Protein AF-A0A258B3H1-F1 (afdb_monomer_lite)

Sequence (136 aa):
DTVCLLLRRRCLDLLGMARREGEIISGFEKVMAGIRSGKVAWLIEATDSADDGRSKILALARAVGAAQPVSPKLCGVFSNEDLSLALGLENAVHLALVNGKRIRRWNHEVTRLSGFVPLVPPGWNYTEGAQATAPD

Secondary structure (DSSP, 8-state):
-HHHHHHHHHHHHHHHHHHHTT-EEESHHHHHHHHHTT-EEEEEE-TT--HHHHHHHHHHHHHHHHHSS-PPEEE--S-HHHHHHHHT-S--SEEEEESSTTHHHHHHHHHHHHTTS-SS-TT-----S-------

Radius of gyration: 13.99 Å; chains: 1; bounding box: 30×40×41 Å

Foldseek 3Di:
DVVLVVLLVVLLLLLQVLLVVVQKDADQVRLLVCLVVVFFQAKEAALPADPVSLVVSLVSLVVSVVVDVHGHYYAHPHHQVSNCVSNVHPGGGIMTGGPDPSVVVSVVSVVVSCVVDPRDDPPRPHDDPDPPDDDD

pLDDT: mean 86.69, std 15.15, range [27.61, 96.88]

Structure (mmCIF, N/CA/C/O backbone):
data_AF-A0A258B3H1-F1
#
_entry.id   AF-A0A258B3H1-F1
#
loop_
_atom_site.group_PDB
_atom_site.id
_atom_site.type_symbol
_atom_site.label_atom_id
_atom_site.label_alt_id
_atom_site.label_comp_id
_atom_site.label_asym_id
_atom_site.label_entity_id
_atom_site.label_seq_id
_atom_site.pdbx_PDB_ins_code
_atom_site.Cartn_x
_atom_site.Cartn_y
_atom_site.Cartn_z
_atom_site.occupancy
_atom_site.B_iso_or_equiv
_atom_site.auth_seq_id
_atom_site.auth_comp_id
_atom_site.auth_asym_id
_atom_site.auth_atom_id
_atom_site.pdbx_PDB_model_num
ATOM 1 N N . ASP A 1 1 ? -0.739 -13.226 -20.409 1.00 67.19 1 ASP A N 1
ATOM 2 C CA . ASP A 1 1 ? -1.618 -13.259 -19.227 1.00 67.19 1 ASP A CA 1
ATOM 3 C C . ASP A 1 1 ? -2.221 -11.872 -18.957 1.00 67.19 1 ASP A C 1
ATOM 5 O O . ASP A 1 1 ? -1.769 -11.115 -18.105 1.00 67.19 1 ASP A O 1
ATOM 9 N N . THR A 1 2 ? -3.191 -11.469 -19.783 1.00 90.56 2 THR A N 1
ATOM 10 C CA . THR A 1 2 ? -3.701 -10.082 -19.852 1.00 90.56 2 THR A CA 1
ATOM 11 C C . THR A 1 2 ? -4.539 -9.694 -18.632 1.00 90.56 2 THR A C 1
ATOM 13 O O . THR A 1 2 ? -4.568 -8.530 -18.237 1.00 90.56 2 THR A O 1
ATOM 16 N N . VAL A 1 3 ? -5.208 -10.664 -18.004 1.00 93.06 3 VAL A N 1
ATOM 17 C CA . VAL A 1 3 ? -6.092 -1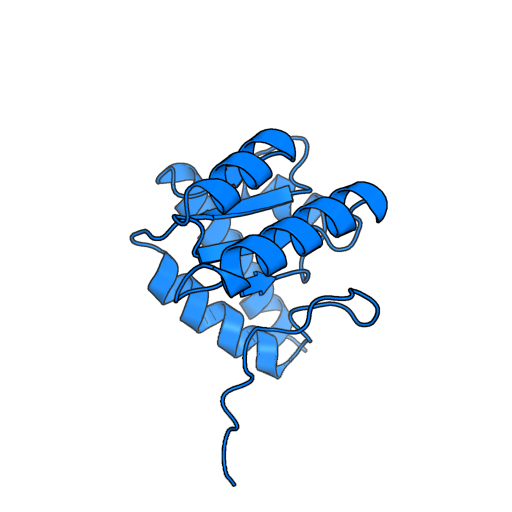0.421 -16.854 1.00 93.06 3 VAL A CA 1
ATOM 18 C C . VAL A 1 3 ? -5.294 -9.976 -15.630 1.00 93.06 3 VAL A C 1
ATOM 20 O O . VAL A 1 3 ? -5.667 -8.987 -14.998 1.00 93.06 3 VAL A O 1
ATOM 23 N N . CYS A 1 4 ? -4.174 -10.643 -15.333 1.00 92.62 4 CYS A N 1
ATOM 24 C CA . CYS A 1 4 ? -3.297 -10.280 -14.219 1.00 92.62 4 CYS A CA 1
ATOM 25 C C . CYS A 1 4 ? -2.787 -8.832 -14.352 1.00 92.62 4 CYS A C 1
ATOM 27 O O . CYS A 1 4 ? -2.906 -8.040 -13.416 1.00 92.62 4 CYS A O 1
ATOM 29 N N . LEU A 1 5 ? -2.329 -8.436 -15.547 1.00 94.12 5 LEU A N 1
ATOM 30 C CA . LEU A 1 5 ? -1.874 -7.066 -15.820 1.00 94.12 5 LEU A CA 1
ATOM 31 C C . LEU A 1 5 ? -2.982 -6.022 -15.602 1.00 94.12 5 LEU A C 1
ATOM 33 O O . LEU A 1 5 ? -2.748 -4.984 -14.979 1.00 94.12 5 LEU A O 1
ATOM 37 N N . LEU A 1 6 ? -4.206 -6.306 -16.057 1.00 95.69 6 LEU A N 1
ATOM 38 C CA . LEU A 1 6 ? -5.351 -5.413 -15.852 1.00 95.69 6 LEU A CA 1
ATOM 39 C C . LEU A 1 6 ? -5.740 -5.294 -14.370 1.00 95.69 6 LEU A C 1
ATOM 41 O O . LEU A 1 6 ? -6.101 -4.205 -13.922 1.00 95.69 6 LEU A O 1
ATOM 45 N N . LEU A 1 7 ? -5.656 -6.381 -13.597 1.00 95.69 7 LEU A N 1
ATOM 46 C CA . LEU A 1 7 ? -5.911 -6.361 -12.152 1.00 95.69 7 LEU A CA 1
ATOM 47 C C . LEU A 1 7 ? -4.857 -5.544 -11.401 1.00 95.69 7 LEU A C 1
ATOM 49 O O . LEU A 1 7 ? -5.221 -4.719 -10.561 1.00 95.69 7 LEU A O 1
ATOM 53 N N . ARG A 1 8 ? -3.572 -5.709 -11.743 1.00 96.00 8 ARG A N 1
ATOM 54 C CA . ARG A 1 8 ? -2.483 -4.889 -11.191 1.00 96.00 8 ARG A CA 1
ATOM 55 C C . ARG A 1 8 ? -2.741 -3.407 -11.435 1.00 96.00 8 ARG A C 1
ATOM 57 O O . ARG A 1 8 ? -2.710 -2.620 -10.490 1.00 96.00 8 ARG A O 1
ATOM 64 N N . ARG A 1 9 ? -3.084 -3.033 -12.674 1.00 96.00 9 ARG A N 1
ATOM 65 C CA . ARG A 1 9 ? -3.376 -1.637 -13.015 1.00 96.00 9 ARG A CA 1
ATOM 66 C C . ARG A 1 9 ? -4.557 -1.078 -12.221 1.00 96.00 9 ARG A C 1
ATOM 68 O O . ARG A 1 9 ? -4.447 0.009 -11.666 1.00 96.00 9 ARG A O 1
ATOM 75 N N . ARG A 1 10 ? -5.651 -1.837 -12.095 1.00 96.06 10 ARG A N 1
ATOM 76 C CA . ARG A 1 10 ? -6.818 -1.427 -11.291 1.00 96.06 10 ARG A CA 1
ATOM 77 C C . ARG A 1 10 ? -6.470 -1.206 -9.824 1.00 96.06 10 ARG A C 1
ATOM 79 O O . ARG A 1 10 ? -6.975 -0.261 -9.225 1.00 96.06 10 ARG A O 1
ATOM 86 N N . CYS A 1 11 ? -5.627 -2.059 -9.245 1.00 96.75 11 CYS A N 1
ATOM 87 C CA . CYS A 1 11 ? -5.155 -1.880 -7.875 1.00 96.75 11 CYS A CA 1
ATOM 88 C C . CYS A 1 11 ? -4.379 -0.562 -7.736 1.00 96.75 11 CYS A C 1
ATOM 90 O O . CYS A 1 11 ? -4.689 0.228 -6.849 1.00 96.75 11 CYS A O 1
ATOM 92 N N . LEU A 1 12 ? -3.448 -0.277 -8.650 1.00 96.75 12 LEU A N 1
ATOM 93 C CA . LEU A 1 12 ? -2.698 0.983 -8.667 1.00 96.75 12 LEU A CA 1
ATOM 94 C C . LEU A 1 12 ? -3.613 2.209 -8.828 1.00 96.75 12 LEU A C 1
ATOM 96 O O . LEU A 1 12 ? -3.503 3.162 -8.057 1.00 96.75 12 LEU A O 1
ATOM 100 N N . ASP A 1 13 ? -4.577 2.167 -9.751 1.00 96.62 13 ASP A N 1
ATOM 101 C CA . ASP A 1 13 ? -5.539 3.261 -9.942 1.00 96.62 13 ASP A CA 1
ATOM 102 C C . ASP A 1 13 ? -6.373 3.513 -8.664 1.00 96.62 13 ASP A C 1
ATOM 104 O O . ASP A 1 13 ? -6.663 4.662 -8.312 1.00 96.62 13 ASP A O 1
ATOM 108 N N . LEU A 1 14 ? -6.740 2.451 -7.931 1.00 96.38 14 LEU A N 1
ATOM 109 C CA . LEU A 1 14 ? -7.435 2.554 -6.642 1.00 96.38 14 LEU A CA 1
ATOM 110 C C . LEU A 1 14 ? -6.565 3.188 -5.557 1.00 96.38 14 LEU A C 1
ATOM 112 O O . LEU A 1 14 ? -7.085 3.990 -4.782 1.00 96.38 14 LEU A O 1
ATOM 116 N N . LEU A 1 15 ? -5.268 2.880 -5.513 1.00 96.25 15 LEU A N 1
ATOM 117 C CA . LEU A 1 15 ? -4.335 3.530 -4.589 1.00 96.25 15 LEU A CA 1
ATOM 118 C C . LEU A 1 15 ? -4.188 5.020 -4.898 1.00 96.25 15 LEU A C 1
ATOM 120 O O . LEU A 1 15 ? -4.249 5.842 -3.983 1.00 96.25 15 LEU A O 1
ATOM 124 N N . GLY A 1 16 ? -4.097 5.384 -6.179 1.00 95.81 16 GLY A N 1
ATOM 125 C CA . GLY A 1 16 ? -4.102 6.783 -6.611 1.00 95.81 16 GLY A CA 1
ATOM 126 C C . GLY A 1 16 ? -5.379 7.526 -6.199 1.00 95.81 16 GLY A C 1
ATOM 127 O O . GLY A 1 16 ? -5.328 8.677 -5.762 1.00 95.81 16 GLY A O 1
ATOM 128 N N . MET A 1 17 ? -6.542 6.868 -6.263 1.00 95.19 17 MET A N 1
ATOM 129 C CA . MET A 1 17 ? -7.797 7.425 -5.740 1.00 95.19 17 MET A CA 1
ATOM 130 C C . MET A 1 17 ? -7.782 7.566 -4.213 1.00 95.19 17 MET A C 1
ATOM 132 O O . MET A 1 17 ? -8.112 8.636 -3.705 1.00 95.19 17 MET A O 1
ATOM 136 N N . ALA A 1 18 ? -7.362 6.527 -3.489 1.00 95.19 18 ALA A N 1
ATOM 137 C CA . ALA A 1 18 ? -7.273 6.532 -2.029 1.00 95.19 18 ALA A CA 1
ATOM 138 C C . ALA A 1 18 ? -6.330 7.637 -1.515 1.00 95.19 18 ALA A C 1
ATOM 140 O O . ALA A 1 18 ? -6.630 8.306 -0.528 1.00 95.19 18 ALA A O 1
ATOM 141 N N . ARG A 1 19 ? -5.227 7.903 -2.227 1.00 94.25 19 ARG A N 1
ATOM 142 C CA . ARG A 1 19 ? -4.311 9.023 -1.958 1.00 94.25 19 ARG A CA 1
ATOM 143 C C . ARG A 1 19 ? -5.029 10.367 -1.993 1.00 94.25 19 ARG A C 1
ATOM 145 O O . ARG A 1 19 ? -4.891 11.145 -1.053 1.00 94.25 19 ARG A O 1
ATOM 152 N N . ARG A 1 20 ? -5.801 10.633 -3.054 1.00 92.69 20 ARG A N 1
ATOM 153 C CA . ARG A 1 20 ? -6.570 11.882 -3.203 1.00 92.69 20 ARG A CA 1
ATO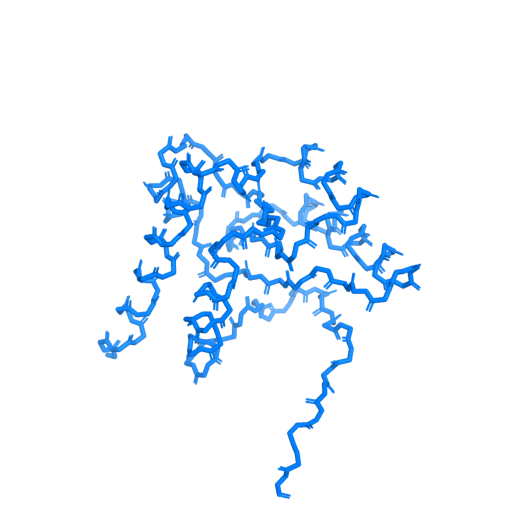M 154 C C . ARG A 1 20 ? -7.638 12.049 -2.124 1.00 92.69 20 ARG A C 1
ATOM 156 O O . ARG A 1 20 ? -7.976 13.171 -1.776 1.00 92.69 20 ARG A O 1
ATOM 163 N N . GLU A 1 21 ? -8.144 10.942 -1.592 1.00 93.06 21 GLU A N 1
ATOM 164 C CA . GLU A 1 21 ? -9.129 10.919 -0.507 1.00 93.06 21 GLU A CA 1
ATOM 165 C C . GLU A 1 21 ? -8.488 11.010 0.894 1.00 93.06 21 GLU A C 1
ATOM 167 O O . GLU A 1 21 ? -9.203 11.053 1.891 1.00 93.06 21 GLU A O 1
ATOM 172 N N . GLY A 1 22 ? -7.153 11.083 0.987 1.00 92.81 22 GLY A N 1
ATOM 173 C CA . GLY A 1 22 ? -6.427 11.162 2.259 1.00 92.81 22 GLY A CA 1
ATOM 174 C C . GLY A 1 22 ? -6.315 9.823 2.996 1.00 92.81 22 GLY A C 1
ATOM 175 O O . GLY A 1 22 ? -5.972 9.798 4.175 1.00 92.81 22 GLY A O 1
ATOM 176 N N . GLU A 1 23 ? -6.584 8.708 2.314 1.00 95.25 23 GLU A N 1
ATOM 177 C CA . GLU A 1 23 ? -6.612 7.359 2.896 1.00 95.25 23 GLU A CA 1
ATOM 178 C C . GLU A 1 23 ? -5.249 6.642 2.813 1.00 95.25 23 GLU A C 1
ATOM 180 O O . GLU A 1 23 ? -5.095 5.536 3.328 1.00 95.25 23 GLU A O 1
ATOM 185 N N . ILE A 1 24 ? -4.246 7.268 2.185 1.00 96.12 24 ILE A N 1
ATOM 186 C CA . ILE A 1 24 ? -2.883 6.734 2.062 1.00 96.12 24 ILE A CA 1
ATOM 187 C C . ILE A 1 24 ? -1.913 7.523 2.936 1.00 96.12 24 ILE A C 1
ATOM 189 O O . ILE A 1 24 ? -1.675 8.716 2.726 1.00 96.12 24 ILE A O 1
ATOM 193 N N . ILE A 1 25 ? -1.272 6.805 3.850 1.00 95.31 25 ILE A N 1
ATOM 194 C CA . ILE A 1 25 ? -0.095 7.241 4.593 1.00 95.31 25 ILE A CA 1
ATOM 195 C C . ILE A 1 25 ? 1.144 6.753 3.836 1.00 95.31 25 ILE A C 1
ATOM 197 O O . ILE A 1 25 ? 1.203 5.592 3.442 1.00 95.31 25 ILE A O 1
ATOM 201 N N . SER A 1 26 ? 2.136 7.622 3.639 1.00 94.56 26 SER A N 1
ATOM 202 C CA . SER A 1 26 ? 3.363 7.298 2.904 1.00 94.56 26 SER A CA 1
ATOM 203 C C . SER A 1 26 ? 4.621 7.673 3.684 1.00 94.56 26 SER A C 1
ATOM 205 O O . SER A 1 26 ? 4.687 8.746 4.292 1.00 94.56 26 SER A O 1
ATOM 207 N N . GLY A 1 27 ? 5.636 6.814 3.609 1.00 92.12 27 GLY A N 1
ATOM 208 C CA . GLY A 1 27 ? 6.936 6.988 4.252 1.00 92.12 27 GLY A CA 1
ATOM 209 C C . GLY A 1 27 ? 7.065 6.215 5.565 1.00 92.12 27 GLY A C 1
ATOM 210 O O . GLY A 1 27 ? 6.103 6.082 6.320 1.00 92.12 27 GLY A O 1
ATOM 211 N N . PHE A 1 28 ? 8.282 5.743 5.839 1.00 92.31 28 PHE A N 1
ATOM 212 C CA . PHE A 1 28 ? 8.604 4.815 6.928 1.00 92.31 28 PHE A CA 1
ATOM 213 C C . PHE A 1 28 ? 8.045 5.248 8.297 1.00 92.31 28 PHE A C 1
ATOM 215 O O . PHE A 1 28 ? 7.195 4.567 8.866 1.00 92.31 28 PHE A O 1
ATOM 222 N N . GLU A 1 29 ? 8.440 6.424 8.793 1.00 93.69 29 GLU A N 1
ATOM 223 C CA . GLU A 1 29 ? 8.020 6.925 10.113 1.00 93.69 29 GLU A CA 1
ATOM 224 C C . GLU A 1 29 ? 6.499 7.099 10.232 1.00 93.69 29 GLU A C 1
ATOM 226 O O . GLU A 1 29 ? 5.885 6.734 11.238 1.00 93.69 29 GLU A O 1
ATOM 231 N N . LYS A 1 30 ? 5.861 7.623 9.178 1.00 94.12 30 LYS A N 1
ATOM 232 C CA . LYS A 1 30 ? 4.413 7.864 9.172 1.00 94.12 30 LYS A CA 1
ATOM 233 C C . LYS A 1 30 ? 3.636 6.551 9.151 1.00 94.12 30 LYS A C 1
ATOM 235 O O . LYS A 1 30 ? 2.641 6.429 9.862 1.00 94.12 30 LYS A O 1
ATOM 240 N N . VAL A 1 31 ? 4.099 5.569 8.378 1.00 94.75 31 VAL A N 1
ATOM 241 C CA . VAL A 1 31 ? 3.517 4.221 8.337 1.00 94.75 31 VAL A CA 1
ATOM 242 C C . VAL A 1 31 ? 3.643 3.544 9.699 1.00 94.75 31 VAL A C 1
ATOM 244 O O . VAL A 1 31 ? 2.642 3.060 10.223 1.00 94.75 31 VAL A O 1
ATOM 247 N N . MET A 1 32 ? 4.820 3.598 10.330 1.00 93.00 32 MET A N 1
ATOM 248 C CA . MET A 1 32 ? 5.034 3.063 11.680 1.00 93.00 32 MET A CA 1
ATOM 249 C C . MET A 1 32 ? 4.077 3.697 12.703 1.00 93.00 32 MET A C 1
ATOM 251 O O . MET A 1 32 ? 3.449 2.992 13.495 1.00 93.00 32 MET A O 1
ATOM 255 N N . ALA A 1 33 ? 3.901 5.021 12.667 1.00 93.25 33 ALA A N 1
ATOM 256 C CA . ALA A 1 33 ? 2.928 5.713 13.515 1.00 93.25 33 ALA A CA 1
ATOM 257 C C . ALA A 1 33 ? 1.476 5.292 13.211 1.00 93.25 33 ALA A C 1
ATOM 259 O O . ALA A 1 33 ? 0.689 5.063 14.132 1.00 93.25 33 ALA A O 1
ATOM 260 N N . GLY A 1 34 ? 1.131 5.129 11.931 1.00 92.31 34 GLY A N 1
ATOM 261 C CA . GLY A 1 34 ? -0.171 4.636 11.488 1.00 92.31 34 GLY A CA 1
ATOM 262 C C . GLY A 1 34 ? -0.484 3.248 12.043 1.00 92.31 34 GLY A C 1
ATOM 263 O O . GLY A 1 34 ? -1.565 3.048 12.597 1.00 92.31 34 GLY A O 1
ATOM 264 N N . ILE A 1 35 ? 0.471 2.317 11.974 1.00 91.31 35 ILE A N 1
ATOM 265 C CA . ILE A 1 35 ? 0.319 0.959 12.514 1.00 91.31 35 ILE A CA 1
ATOM 266 C C . ILE A 1 35 ? 0.042 1.011 14.018 1.00 91.31 35 ILE A C 1
ATOM 268 O O . ILE A 1 35 ? -0.927 0.414 14.477 1.00 91.31 35 ILE A O 1
ATOM 272 N N . ARG A 1 36 ? 0.823 1.790 14.783 1.00 90.12 36 ARG A N 1
ATOM 273 C CA . ARG A 1 36 ? 0.614 1.958 16.237 1.00 90.12 36 ARG A CA 1
ATOM 274 C C . ARG A 1 36 ? -0.773 2.503 16.577 1.00 90.12 36 ARG A C 1
ATOM 276 O O . ARG A 1 36 ? -1.315 2.167 17.622 1.00 90.12 36 ARG A O 1
ATOM 283 N N . SER A 1 37 ? -1.352 3.323 15.699 1.00 87.94 37 SER A N 1
ATOM 284 C CA . SER A 1 37 ? -2.693 3.879 15.901 1.00 87.94 37 SER A CA 1
ATOM 285 C C . SER A 1 37 ? -3.833 2.868 15.711 1.00 87.94 37 SER A C 1
ATOM 287 O O . SER A 1 37 ? -4.971 3.195 16.034 1.00 87.94 37 SER A O 1
ATOM 289 N N . GLY A 1 38 ? -3.564 1.677 15.153 1.00 85.75 38 GLY A N 1
ATOM 290 C CA . GLY A 1 38 ? -4.580 0.647 14.886 1.00 85.75 38 GLY A CA 1
ATOM 291 C C . GLY A 1 38 ? -5.553 0.976 13.744 1.00 85.75 38 GLY A C 1
ATOM 292 O O . GLY A 1 38 ? -6.525 0.261 13.526 1.00 85.75 38 GLY A O 1
ATOM 293 N N . LYS A 1 39 ? -5.329 2.068 12.999 1.00 85.69 39 LYS A N 1
ATOM 294 C CA . LYS A 1 39 ? -6.230 2.525 11.917 1.00 85.69 39 LYS A CA 1
ATOM 295 C C . LYS A 1 39 ? -5.870 1.979 10.534 1.00 85.69 39 LYS A C 1
ATOM 297 O O . LYS A 1 39 ? -6.613 2.195 9.573 1.00 85.69 39 LYS A O 1
ATOM 302 N N . VAL A 1 40 ? -4.719 1.322 10.422 1.00 92.06 40 VAL A N 1
ATOM 303 C CA . VAL A 1 40 ? -4.206 0.778 9.162 1.00 92.06 40 VAL A CA 1
ATOM 304 C C . VAL A 1 40 ? -4.909 -0.534 8.855 1.00 92.06 40 VAL A C 1
ATOM 306 O O . VAL A 1 40 ? -4.941 -1.436 9.683 1.00 92.06 40 VAL A O 1
ATOM 309 N N . ALA A 1 41 ? -5.455 -0.632 7.648 1.00 92.06 41 ALA A N 1
ATOM 310 C CA . ALA A 1 41 ? -6.118 -1.831 7.159 1.00 92.06 41 ALA A CA 1
ATOM 311 C C . ALA A 1 41 ? -5.192 -2.661 6.263 1.00 92.06 41 ALA A C 1
ATOM 313 O O . ALA A 1 41 ? -5.204 -3.888 6.336 1.00 92.06 41 ALA A O 1
ATOM 314 N N . TRP A 1 42 ? -4.374 -1.990 5.445 1.00 94.62 42 TRP A N 1
ATOM 315 C CA . TRP A 1 42 ? -3.360 -2.626 4.608 1.00 94.62 42 TRP A CA 1
ATOM 316 C C . TRP A 1 42 ? -2.027 -1.901 4.690 1.00 94.62 42 TRP A C 1
ATOM 318 O O . TRP A 1 42 ? -1.968 -0.675 4.625 1.00 94.62 42 TRP A O 1
ATOM 328 N N . LEU A 1 43 ? -0.962 -2.684 4.751 1.00 94.69 43 LEU A N 1
ATOM 329 C CA . LEU A 1 43 ? 0.403 -2.284 4.469 1.00 94.69 43 LEU A CA 1
ATOM 330 C C . LEU A 1 43 ? 0.709 -2.621 3.020 1.00 94.69 43 LEU A C 1
ATOM 332 O O . LEU A 1 43 ? 0.426 -3.726 2.557 1.00 94.69 43 LEU A O 1
ATOM 336 N N . ILE A 1 44 ? 1.253 -1.649 2.304 1.00 95.56 44 ILE A N 1
ATOM 337 C CA . ILE A 1 44 ? 1.654 -1.799 0.915 1.00 95.56 44 ILE A CA 1
ATOM 338 C C . ILE A 1 44 ? 3.132 -1.450 0.851 1.00 95.56 44 ILE A C 1
ATOM 340 O O . ILE A 1 44 ? 3.532 -0.321 1.123 1.00 95.56 44 ILE A O 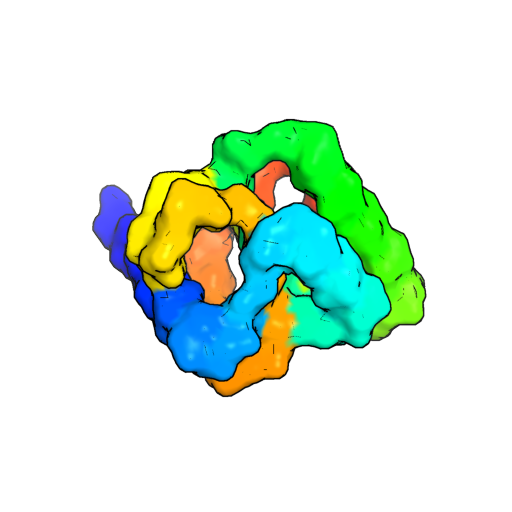1
ATOM 344 N N . GLU A 1 45 ? 3.931 -2.451 0.527 1.00 95.19 45 GLU A N 1
ATOM 345 C CA . GLU A 1 45 ? 5.383 -2.371 0.540 1.00 95.19 45 GLU A CA 1
ATOM 346 C C . GLU A 1 45 ? 5.885 -2.606 -0.878 1.00 95.19 45 GLU A C 1
ATOM 348 O O . GLU A 1 45 ? 5.455 -3.543 -1.552 1.00 95.19 45 GLU A O 1
ATOM 353 N N . ALA A 1 46 ? 6.798 -1.765 -1.343 1.00 95.12 46 ALA A N 1
ATOM 354 C CA . ALA A 1 46 ? 7.413 -1.961 -2.642 1.00 95.12 46 ALA A CA 1
ATOM 355 C C . ALA A 1 46 ? 8.210 -3.279 -2.669 1.00 95.12 46 ALA A C 1
ATOM 357 O O . ALA A 1 46 ? 8.900 -3.616 -1.699 1.00 95.12 46 ALA A O 1
ATOM 358 N N . THR A 1 47 ? 8.156 -4.027 -3.772 1.00 93.12 47 THR A N 1
ATOM 359 C CA . THR A 1 47 ? 8.910 -5.287 -3.947 1.00 93.12 47 THR A CA 1
ATOM 360 C C . THR A 1 47 ? 10.421 -5.099 -3.801 1.00 93.12 47 THR A C 1
ATOM 362 O O . THR A 1 47 ? 11.122 -5.985 -3.324 1.00 93.12 47 THR A O 1
ATOM 365 N N . ASP A 1 48 ? 10.905 -3.926 -4.198 1.00 91.94 48 ASP A N 1
ATOM 366 C CA . ASP A 1 48 ? 12.288 -3.448 -4.185 1.00 91.94 48 ASP A CA 1
ATOM 367 C C . ASP A 1 48 ? 12.618 -2.616 -2.929 1.00 91.94 48 ASP A C 1
ATOM 369 O O . ASP A 1 48 ? 13.627 -1.915 -2.875 1.00 91.94 48 ASP A O 1
ATOM 373 N N . SER A 1 49 ? 11.783 -2.705 -1.887 1.00 88.56 49 SER A N 1
ATOM 374 C CA . SER A 1 49 ? 12.068 -2.115 -0.575 1.00 88.56 49 SER A CA 1
ATOM 375 C C . SER A 1 49 ? 13.307 -2.731 0.085 1.00 88.56 49 SER A C 1
ATOM 377 O O . SER A 1 49 ? 13.574 -3.935 -0.013 1.00 88.56 49 SER A O 1
ATOM 379 N N . ALA A 1 50 ? 14.044 -1.897 0.824 1.00 87.44 50 ALA A N 1
ATOM 380 C CA . ALA A 1 50 ? 15.173 -2.342 1.630 1.00 87.44 50 ALA A CA 1
ATOM 381 C C . ALA A 1 50 ? 14.712 -3.287 2.751 1.00 87.44 50 ALA A C 1
ATOM 383 O O . ALA A 1 50 ? 13.716 -3.031 3.434 1.00 87.44 50 ALA A O 1
ATOM 384 N N . ASP A 1 51 ? 15.474 -4.360 2.971 1.00 85.50 51 ASP A N 1
ATOM 385 C CA . ASP A 1 51 ? 15.093 -5.423 3.903 1.00 85.50 51 ASP A CA 1
ATOM 386 C C . ASP A 1 51 ? 15.007 -4.959 5.365 1.00 85.50 51 ASP A C 1
ATOM 388 O O . ASP A 1 51 ? 14.077 -5.336 6.075 1.00 85.50 51 ASP A O 1
ATOM 392 N N . ASP A 1 52 ? 15.914 -4.076 5.796 1.00 86.94 52 ASP A N 1
ATOM 393 C CA . ASP A 1 52 ? 15.921 -3.527 7.160 1.00 86.94 52 ASP A CA 1
ATOM 394 C C . ASP A 1 52 ? 14.650 -2.709 7.461 1.00 86.94 52 ASP A C 1
ATOM 396 O O . ASP A 1 52 ? 13.972 -2.931 8.468 1.00 86.94 52 ASP A O 1
ATOM 400 N N . GLY A 1 53 ? 14.275 -1.798 6.555 1.00 86.50 53 GLY A N 1
ATOM 401 C CA . GLY A 1 53 ? 13.069 -0.976 6.699 1.00 86.50 53 GLY A CA 1
ATOM 402 C C . GLY A 1 53 ? 11.800 -1.828 6.700 1.00 86.50 53 GLY A C 1
ATOM 403 O O . GLY A 1 53 ? 10.967 -1.725 7.605 1.00 86.50 53 GLY A O 1
ATOM 404 N N . ARG A 1 54 ? 11.693 -2.746 5.736 1.00 90.94 54 ARG A N 1
ATOM 405 C CA . ARG A 1 54 ? 10.570 -3.681 5.647 1.00 90.94 54 ARG A CA 1
ATOM 406 C C . ARG A 1 54 ? 10.457 -4.542 6.906 1.00 90.94 54 ARG A C 1
ATOM 408 O O . ARG A 1 54 ? 9.383 -4.628 7.497 1.00 90.94 54 ARG A O 1
ATOM 415 N N . SER A 1 55 ? 11.554 -5.137 7.372 1.00 89.56 55 SER A N 1
ATOM 416 C CA . SER A 1 55 ? 11.559 -6.000 8.560 1.00 89.56 55 SER A CA 1
ATOM 417 C C . SER A 1 55 ? 11.046 -5.281 9.809 1.00 89.56 55 SER A C 1
ATOM 419 O O . SER A 1 55 ? 10.248 -5.853 10.556 1.00 89.56 55 SER A O 1
ATOM 421 N N . LYS A 1 56 ? 11.413 -4.008 10.005 1.00 91.06 56 LYS A N 1
ATOM 422 C CA . LYS A 1 56 ? 10.921 -3.177 11.120 1.00 91.06 56 LYS A CA 1
ATOM 423 C C . LYS A 1 56 ? 9.413 -2.926 11.046 1.00 91.06 56 LYS A C 1
ATOM 425 O O . LYS A 1 56 ? 8.723 -3.084 12.056 1.00 91.06 56 LYS A O 1
ATOM 430 N N . ILE A 1 57 ? 8.892 -2.590 9.864 1.00 91.44 57 ILE A N 1
ATOM 431 C CA . ILE A 1 57 ? 7.450 -2.389 9.641 1.00 91.44 57 ILE A CA 1
ATOM 432 C C . ILE A 1 57 ? 6.676 -3.681 9.903 1.00 91.44 57 ILE A C 1
ATOM 434 O O . ILE A 1 57 ? 5.693 -3.678 10.646 1.00 91.44 57 ILE A O 1
ATOM 438 N N . LEU A 1 58 ? 7.142 -4.803 9.351 1.00 89.19 58 LEU A N 1
ATOM 439 C CA . LEU A 1 58 ? 6.479 -6.098 9.499 1.00 89.19 58 LEU A CA 1
ATOM 440 C C . LEU A 1 58 ? 6.532 -6.629 10.936 1.00 89.19 58 LEU A C 1
ATOM 442 O O . LEU A 1 58 ? 5.591 -7.291 11.379 1.00 89.19 58 LEU A O 1
ATOM 446 N N . ALA A 1 59 ? 7.618 -6.371 11.668 1.00 89.38 59 ALA A N 1
ATOM 447 C CA . ALA A 1 59 ? 7.721 -6.710 13.084 1.00 89.38 59 ALA A CA 1
ATOM 448 C C . ALA A 1 59 ? 6.718 -5.901 13.920 1.00 89.38 59 ALA A C 1
ATOM 450 O O . ALA A 1 59 ? 6.000 -6.472 14.742 1.00 89.38 59 ALA A O 1
ATOM 451 N N . LEU A 1 60 ? 6.602 -4.593 13.662 1.00 90.12 60 LEU A N 1
ATOM 452 C CA . LEU A 1 60 ? 5.629 -3.742 14.344 1.00 90.12 60 LEU A CA 1
ATOM 453 C C . LEU A 1 60 ? 4.187 -4.159 14.029 1.00 90.12 60 LEU A C 1
ATOM 455 O O . LEU A 1 60 ? 3.368 -4.257 14.939 1.00 90.12 60 LEU A O 1
ATOM 459 N N . ALA A 1 61 ? 3.879 -4.427 12.760 1.00 88.56 61 ALA A N 1
ATOM 460 C CA . ALA A 1 61 ? 2.559 -4.877 12.328 1.00 88.56 61 ALA A CA 1
ATOM 461 C C . ALA A 1 61 ? 2.120 -6.153 13.058 1.00 88.56 61 ALA A C 1
ATOM 463 O O . ALA A 1 61 ? 0.980 -6.246 13.510 1.00 88.56 61 ALA A O 1
ATOM 464 N N . ARG A 1 62 ? 3.045 -7.106 13.234 1.00 85.06 62 ARG A N 1
ATOM 465 C CA . ARG A 1 62 ? 2.812 -8.336 14.001 1.00 85.06 62 ARG A CA 1
ATOM 466 C C . ARG A 1 62 ? 2.621 -8.072 15.489 1.00 85.06 62 ARG A C 1
ATOM 468 O O . ARG A 1 62 ? 1.677 -8.595 16.070 1.00 85.06 62 ARG A O 1
ATOM 475 N N . ALA A 1 63 ? 3.469 -7.242 16.093 1.00 85.88 63 ALA A N 1
ATOM 476 C CA . ALA A 1 63 ? 3.350 -6.893 17.507 1.00 85.88 63 ALA A CA 1
ATOM 477 C C . ALA A 1 63 ? 2.005 -6.215 17.820 1.00 85.88 63 ALA A C 1
ATOM 479 O O . ALA A 1 63 ? 1.351 -6.555 18.802 1.00 85.88 63 ALA A O 1
ATOM 480 N N . VAL A 1 64 ? 1.558 -5.298 16.956 1.00 83.19 64 VAL A N 1
ATOM 481 C CA . VAL A 1 64 ? 0.253 -4.636 17.096 1.00 83.19 64 VAL A CA 1
ATOM 482 C C . VAL A 1 64 ? -0.897 -5.602 16.812 1.00 83.19 64 VAL A C 1
ATOM 484 O O . VAL A 1 64 ? -1.872 -5.611 17.556 1.00 83.19 64 VAL A O 1
ATOM 487 N N . GLY A 1 65 ? -0.774 -6.449 15.787 1.00 78.06 65 GLY A N 1
ATOM 488 C CA . GLY A 1 65 ? -1.777 -7.459 15.446 1.00 78.06 65 GLY A CA 1
ATOM 489 C C . GLY A 1 65 ? -1.975 -8.531 16.521 1.00 78.06 65 GLY A C 1
ATOM 490 O O . GLY A 1 65 ? -3.074 -9.045 16.658 1.00 78.06 65 GLY A O 1
ATOM 491 N N . ALA A 1 66 ? -0.952 -8.838 17.322 1.00 75.75 66 ALA A N 1
ATOM 492 C CA . ALA A 1 66 ? -1.088 -9.725 18.479 1.00 75.75 66 ALA A CA 1
ATOM 493 C C . ALA A 1 66 ? -1.862 -9.076 19.643 1.00 75.75 66 ALA A C 1
ATOM 495 O O . ALA A 1 66 ? -2.443 -9.776 20.468 1.00 75.75 66 ALA A O 1
ATOM 496 N N . ALA A 1 67 ? -1.868 -7.742 19.715 1.00 73.38 67 ALA A N 1
ATOM 497 C CA . ALA A 1 67 ? -2.520 -6.970 20.770 1.00 73.38 67 ALA A CA 1
ATOM 498 C C . ALA A 1 67 ? -3.908 -6.432 20.372 1.00 73.38 67 ALA A C 1
ATOM 500 O O . ALA A 1 67 ? -4.618 -5.894 21.222 1.00 73.38 67 ALA A O 1
ATOM 501 N N . GLN A 1 68 ? -4.295 -6.534 19.096 1.00 68.19 68 GLN A N 1
ATOM 502 C CA . GLN A 1 68 ? -5.547 -5.992 18.566 1.00 68.19 68 GLN A CA 1
ATOM 503 C C . GLN A 1 68 ? -6.337 -7.055 17.786 1.00 68.19 68 GLN A C 1
ATOM 505 O O . GLN A 1 68 ? -5.739 -7.943 17.191 1.00 68.19 68 GLN A O 1
ATOM 510 N N . PRO A 1 69 ? -7.678 -6.954 17.711 1.00 61.97 69 PRO A N 1
ATOM 511 C CA . PRO A 1 69 ? -8.501 -7.944 17.008 1.00 61.97 69 PRO A CA 1
ATOM 512 C C . PRO A 1 69 ? -8.265 -7.989 15.492 1.00 61.97 69 PRO A C 1
ATOM 514 O O . PRO A 1 69 ? -8.625 -8.965 14.840 1.00 61.97 69 PRO A O 1
ATOM 517 N N . VAL A 1 70 ? -7.716 -6.916 14.915 1.00 63.69 70 VAL A N 1
ATOM 518 C CA . VAL A 1 70 ? -7.518 -6.774 13.471 1.00 63.69 70 VAL A CA 1
ATOM 519 C C . VAL A 1 70 ? -6.062 -6.422 13.208 1.00 63.69 70 VAL A C 1
ATOM 521 O O . VAL A 1 70 ? -5.594 -5.352 13.591 1.00 63.69 70 VAL A O 1
ATOM 524 N N . SER A 1 71 ? -5.352 -7.326 12.537 1.00 76.62 71 SER A N 1
ATOM 525 C CA . SER A 1 71 ? -4.011 -7.063 12.025 1.00 76.62 71 SER A CA 1
ATOM 526 C C . SER A 1 71 ? -4.095 -6.443 10.622 1.00 76.62 71 SER A C 1
ATOM 528 O O . SER A 1 71 ? -4.963 -6.824 9.829 1.00 76.62 71 SER A O 1
ATOM 530 N N . PRO A 1 72 ? -3.230 -5.467 10.294 1.00 86.75 72 PRO A N 1
ATOM 531 C CA . PRO A 1 72 ? -3.199 -4.901 8.953 1.00 86.75 72 PRO A CA 1
ATOM 532 C C . PRO A 1 72 ? -2.667 -5.946 7.975 1.00 86.75 72 PRO A C 1
ATOM 534 O O . PRO A 1 72 ? -1.604 -6.512 8.224 1.00 86.75 72 PRO A O 1
ATOM 537 N N . LYS A 1 73 ? -3.373 -6.168 6.864 1.00 90.81 73 LYS A N 1
ATOM 538 C CA . LYS A 1 73 ? -2.966 -7.101 5.798 1.00 90.81 73 LYS A CA 1
ATOM 539 C C . LYS A 1 73 ? -1.778 -6.559 5.006 1.00 90.81 73 LYS A C 1
ATOM 541 O O . LYS A 1 73 ? -1.546 -5.354 5.018 1.00 90.81 73 LYS A O 1
ATOM 546 N N . LEU A 1 74 ? -1.048 -7.411 4.288 1.00 92.00 74 LEU A N 1
ATOM 547 C CA . LEU A 1 74 ? 0.150 -7.011 3.540 1.00 92.00 74 LEU A CA 1
ATOM 548 C C . LEU A 1 74 ? -0.005 -7.215 2.029 1.00 92.00 74 LEU A C 1
ATOM 550 O O . LEU A 1 74 ? -0.468 -8.257 1.576 1.00 92.00 74 LEU A O 1
ATOM 554 N N . CYS A 1 75 ? 0.434 -6.228 1.249 1.00 94.56 75 CYS A N 1
ATOM 555 C CA . CYS A 1 75 ? 0.541 -6.295 -0.204 1.00 94.56 75 CYS A CA 1
ATOM 556 C C . CYS A 1 75 ? 1.933 -5.821 -0.650 1.00 94.56 75 CYS A C 1
ATOM 558 O O . CYS A 1 75 ? 2.249 -4.638 -0.598 1.00 94.56 75 CYS A O 1
ATOM 560 N N . GLY A 1 76 ? 2.759 -6.761 -1.087 1.00 94.25 76 GLY A N 1
ATOM 561 C CA . GLY A 1 76 ? 4.121 -6.583 -1.579 1.00 94.25 76 GLY A CA 1
ATOM 562 C C . GLY A 1 76 ? 4.254 -6.855 -3.074 1.00 94.25 76 GLY A C 1
ATOM 563 O O . GLY A 1 76 ? 5.201 -7.508 -3.486 1.00 94.25 76 GLY A O 1
ATOM 564 N N . VAL A 1 77 ? 3.259 -6.474 -3.879 1.00 94.69 77 VAL A N 1
ATOM 565 C CA . VAL A 1 77 ? 3.138 -6.922 -5.282 1.00 94.69 77 VAL A CA 1
ATOM 566 C C . VAL A 1 77 ? 3.701 -5.916 -6.290 1.00 94.69 77 VAL A C 1
ATOM 568 O O . VAL A 1 77 ? 4.023 -6.294 -7.420 1.00 94.69 77 VAL A O 1
ATOM 571 N N . PHE A 1 78 ? 3.791 -4.642 -5.912 1.00 96.12 78 PHE A N 1
ATOM 572 C CA . PHE A 1 78 ? 4.121 -3.520 -6.795 1.00 96.12 78 PHE A CA 1
ATOM 573 C C . PHE A 1 78 ? 5.543 -3.022 -6.540 1.00 96.12 78 PHE A C 1
ATOM 575 O O . PHE A 1 78 ? 6.004 -3.062 -5.401 1.00 96.12 78 PHE A O 1
ATOM 582 N N . SER A 1 79 ? 6.223 -2.540 -7.580 1.00 95.44 79 SER A N 1
ATOM 583 C CA . SER A 1 79 ? 7.521 -1.878 -7.425 1.00 95.44 79 SER A CA 1
ATOM 584 C C . SER A 1 79 ? 7.356 -0.458 -6.884 1.00 95.44 79 SER A C 1
ATOM 586 O O . SER A 1 79 ? 6.270 0.127 -6.934 1.00 95.44 79 SER A O 1
ATOM 588 N N . ASN A 1 80 ? 8.450 0.127 -6.404 1.00 95.88 80 ASN A N 1
ATOM 589 C CA . ASN A 1 80 ? 8.485 1.532 -6.024 1.00 95.88 80 ASN A CA 1
ATOM 590 C C . ASN A 1 80 ? 8.088 2.439 -7.196 1.00 95.88 80 ASN A C 1
ATOM 592 O O . ASN A 1 80 ? 7.362 3.408 -6.999 1.00 95.88 80 ASN A O 1
ATOM 596 N N . GLU A 1 81 ? 8.515 2.110 -8.416 1.00 96.19 81 GLU A N 1
ATOM 597 C CA . GLU A 1 81 ? 8.160 2.856 -9.627 1.00 96.19 81 GLU A CA 1
ATOM 598 C C . GLU A 1 81 ? 6.647 2.826 -9.895 1.00 96.19 81 GLU A C 1
ATOM 600 O O . GLU A 1 81 ? 6.031 3.884 -10.042 1.00 96.19 81 GLU A O 1
ATOM 605 N N . ASP A 1 82 ? 6.032 1.636 -9.869 1.00 96.44 82 ASP A N 1
ATOM 606 C CA . ASP A 1 82 ? 4.586 1.456 -10.056 1.00 96.44 82 ASP A CA 1
ATOM 607 C C . ASP A 1 82 ? 3.791 2.291 -9.038 1.00 96.44 82 ASP A C 1
ATOM 609 O O . ASP A 1 82 ? 2.838 2.999 -9.385 1.00 96.44 82 ASP A O 1
ATOM 613 N N . LEU A 1 83 ? 4.190 2.210 -7.765 1.00 96.88 83 LEU A N 1
ATOM 614 C CA . LEU A 1 83 ? 3.542 2.916 -6.660 1.00 96.88 83 LEU A CA 1
ATOM 615 C C . LEU A 1 83 ? 3.744 4.430 -6.760 1.00 96.88 83 LEU A C 1
ATOM 617 O O . LEU A 1 83 ? 2.794 5.191 -6.573 1.00 96.88 83 LEU A O 1
ATOM 621 N N . SER A 1 84 ? 4.958 4.871 -7.079 1.00 95.94 84 SER A N 1
ATOM 622 C CA . SER A 1 84 ? 5.315 6.285 -7.213 1.00 95.94 84 SER A CA 1
ATOM 623 C C . SER A 1 84 ? 4.518 6.940 -8.336 1.00 95.94 84 SER A C 1
ATOM 625 O O . SER A 1 84 ? 3.891 7.981 -8.121 1.00 95.94 84 SER A O 1
ATOM 627 N N . LEU A 1 85 ? 4.424 6.272 -9.491 1.00 96.25 85 LEU A N 1
ATOM 628 C CA . LEU A 1 85 ? 3.619 6.722 -10.623 1.00 96.25 85 LEU A CA 1
ATOM 629 C C . LEU A 1 85 ? 2.127 6.800 -10.270 1.00 96.25 85 LEU A C 1
ATOM 631 O O . LEU A 1 85 ? 1.469 7.798 -10.562 1.00 96.25 85 LEU A O 1
ATOM 635 N N . ALA A 1 86 ? 1.586 5.768 -9.621 1.00 95.88 86 ALA A N 1
ATOM 636 C CA . ALA A 1 86 ? 0.169 5.711 -9.264 1.00 95.88 86 ALA A CA 1
ATOM 637 C C . ALA A 1 86 ? -0.238 6.770 -8.226 1.00 95.88 86 ALA A C 1
ATOM 639 O O . ALA A 1 86 ? -1.361 7.280 -8.254 1.00 95.88 86 ALA A O 1
ATOM 640 N N . LEU A 1 87 ? 0.668 7.094 -7.301 1.00 95.19 87 LEU A N 1
ATOM 641 C CA . LEU A 1 87 ? 0.417 8.015 -6.192 1.00 95.19 87 LEU A CA 1
ATOM 642 C C . LEU A 1 87 ? 0.856 9.455 -6.478 1.00 95.19 87 LEU A C 1
ATOM 644 O O . LEU A 1 87 ? 0.539 10.337 -5.674 1.00 95.19 87 LEU A O 1
ATOM 648 N N . GLY A 1 88 ? 1.576 9.692 -7.580 1.00 94.19 88 GLY A N 1
ATOM 649 C CA . GLY A 1 88 ? 2.195 10.983 -7.886 1.00 94.19 88 GLY A CA 1
ATOM 650 C C . GLY A 1 88 ? 3.239 11.377 -6.839 1.00 94.19 88 GLY A C 1
ATOM 651 O O . GLY A 1 88 ? 3.257 12.518 -6.380 1.00 94.19 88 GLY A O 1
ATOM 652 N N . LEU A 1 89 ? 4.037 10.408 -6.389 1.00 92.69 89 LEU A N 1
ATOM 653 C CA . LEU A 1 89 ? 5.089 10.581 -5.389 1.00 92.69 89 LEU A CA 1
ATOM 654 C C . LEU A 1 89 ? 6.460 10.396 -6.034 1.00 92.69 89 LEU A C 1
ATOM 656 O O . LEU A 1 89 ? 6.590 9.659 -7.002 1.00 92.69 89 LEU A O 1
ATOM 660 N N . GLU A 1 90 ? 7.488 11.019 -5.462 1.00 90.00 90 GLU A N 1
ATOM 661 C CA . GLU A 1 90 ? 8.875 10.781 -5.885 1.00 90.00 90 GLU A CA 1
ATOM 662 C C . GLU A 1 90 ? 9.405 9.430 -5.389 1.00 90.00 90 GLU A C 1
ATOM 664 O O . GLU A 1 90 ? 10.237 8.812 -6.045 1.00 90.00 90 GLU A O 1
ATOM 669 N N . ASN A 1 91 ? 8.945 8.977 -4.217 1.00 89.50 91 ASN A N 1
ATOM 670 C CA . ASN A 1 91 ? 9.383 7.723 -3.617 1.00 89.50 91 ASN A CA 1
ATOM 671 C C . ASN A 1 91 ? 8.275 7.112 -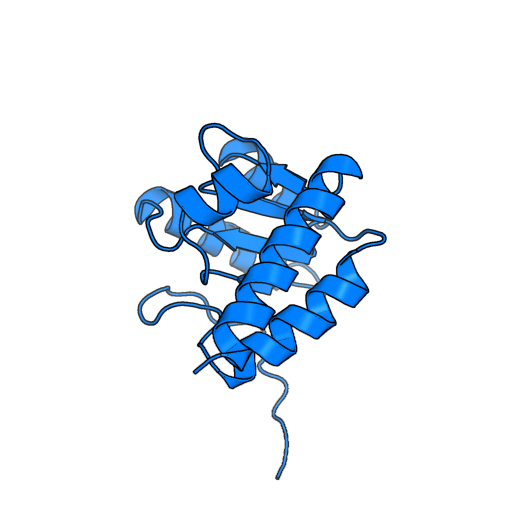2.741 1.00 89.50 91 ASN A C 1
ATOM 673 O O . ASN A 1 91 ? 7.910 7.669 -1.700 1.00 89.50 91 ASN A O 1
ATOM 677 N N . ALA A 1 92 ? 7.736 5.969 -3.160 1.00 92.12 92 ALA A N 1
ATOM 678 C CA . ALA A 1 92 ? 6.581 5.302 -2.564 1.00 92.12 92 ALA A CA 1
ATOM 679 C C . ALA A 1 92 ? 6.912 3.875 -2.095 1.00 92.12 92 ALA A C 1
ATOM 681 O O . ALA A 1 92 ? 6.222 2.918 -2.432 1.00 92.12 92 ALA A O 1
ATOM 682 N N . VAL A 1 93 ? 7.965 3.741 -1.283 1.00 93.50 93 VAL A N 1
ATOM 683 C CA . VAL A 1 93 ? 8.446 2.433 -0.796 1.00 93.50 93 VAL A CA 1
ATOM 684 C C . VAL A 1 93 ? 7.526 1.825 0.266 1.00 93.50 93 VAL A C 1
ATOM 686 O O . VAL A 1 93 ? 7.171 0.654 0.179 1.00 93.50 93 VAL A O 1
ATOM 689 N N . HIS A 1 94 ? 7.161 2.621 1.274 1.00 95.19 94 HIS A N 1
ATOM 690 C CA . HIS A 1 94 ? 6.384 2.179 2.432 1.00 95.19 94 HIS A CA 1
ATOM 691 C C . HIS A 1 94 ? 5.072 2.943 2.482 1.00 95.19 94 HIS A C 1
ATOM 693 O O . HIS A 1 94 ? 5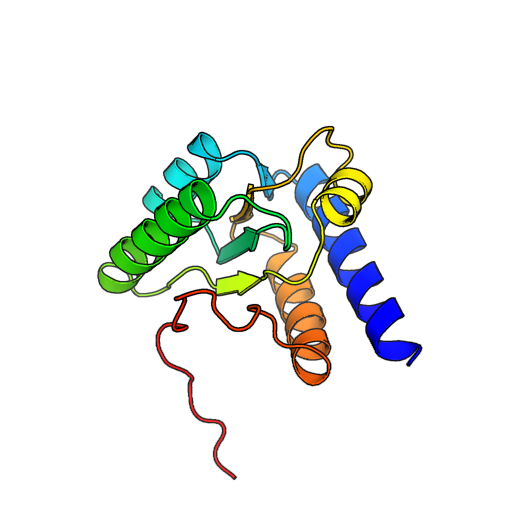.070 4.178 2.599 1.00 95.19 94 HIS A O 1
ATOM 699 N N . LEU A 1 95 ? 3.959 2.223 2.414 1.00 96.31 95 LEU A N 1
ATOM 700 C CA . LEU A 1 95 ? 2.628 2.803 2.367 1.00 96.31 95 LEU A CA 1
ATOM 701 C C . LEU A 1 95 ? 1.689 2.072 3.323 1.00 96.31 95 LEU A C 1
ATOM 703 O O . LEU A 1 95 ? 1.776 0.864 3.535 1.00 96.31 95 LEU A O 1
ATOM 707 N N . ALA A 1 96 ? 0.730 2.813 3.860 1.00 95.56 96 ALA A N 1
ATOM 708 C CA . ALA A 1 96 ? -0.359 2.257 4.638 1.00 95.56 96 ALA A CA 1
ATOM 709 C C . ALA A 1 96 ? -1.689 2.832 4.155 1.00 95.56 96 ALA A C 1
ATOM 711 O O . ALA A 1 96 ? -1.881 4.048 4.124 1.00 95.56 96 ALA A O 1
ATOM 712 N N . LEU A 1 97 ? -2.609 1.942 3.799 1.00 95.56 97 LEU A N 1
ATOM 713 C CA . LEU A 1 97 ? -3.992 2.264 3.486 1.00 95.56 97 LEU A CA 1
ATOM 714 C C . LEU A 1 97 ? -4.821 2.119 4.763 1.00 95.56 97 LEU A C 1
ATOM 716 O O . LEU A 1 97 ? -4.885 1.042 5.367 1.00 95.56 97 LEU A O 1
ATOM 720 N N . VAL A 1 98 ? -5.448 3.213 5.186 1.00 93.88 98 VAL A N 1
ATOM 721 C CA . VAL A 1 98 ? -6.325 3.219 6.362 1.00 93.88 98 VAL A CA 1
ATOM 722 C C . VAL A 1 98 ? -7.734 2.751 6.009 1.00 93.88 98 VAL A C 1
ATOM 724 O O . VAL A 1 98 ? -8.126 2.701 4.842 1.00 93.88 98 VAL A O 1
ATOM 727 N N . ASN A 1 99 ? -8.519 2.403 7.029 1.00 86.88 99 ASN A N 1
ATOM 728 C CA . ASN A 1 99 ? -9.937 2.115 6.835 1.00 86.88 99 ASN A CA 1
ATOM 729 C C . ASN A 1 99 ? -10.674 3.361 6.321 1.00 86.88 99 ASN A C 1
ATOM 731 O O . ASN A 1 99 ? -10.823 4.349 7.037 1.00 86.88 99 ASN A O 1
ATOM 735 N N . GLY A 1 100 ? -11.149 3.281 5.080 1.00 86.25 100 GLY A N 1
ATOM 736 C CA . GLY A 1 100 ? -11.805 4.377 4.378 1.00 86.25 100 GLY A CA 1
ATOM 737 C C . GLY A 1 100 ? -12.822 3.896 3.342 1.00 86.25 100 GLY A C 1
ATOM 738 O O . GLY A 1 100 ? -13.199 2.722 3.297 1.00 86.25 100 GLY A O 1
ATOM 739 N N . LYS A 1 101 ? -13.296 4.802 2.489 1.00 88.44 101 LYS A N 1
ATOM 740 C CA . LYS A 1 101 ? -14.313 4.546 1.461 1.00 88.44 101 LYS A CA 1
ATOM 741 C C . LYS A 1 101 ? -13.827 3.549 0.413 1.00 88.44 101 LYS A C 1
ATOM 743 O O . LYS A 1 101 ? -14.635 2.768 -0.102 1.00 88.44 101 LYS A O 1
ATOM 748 N N . ARG A 1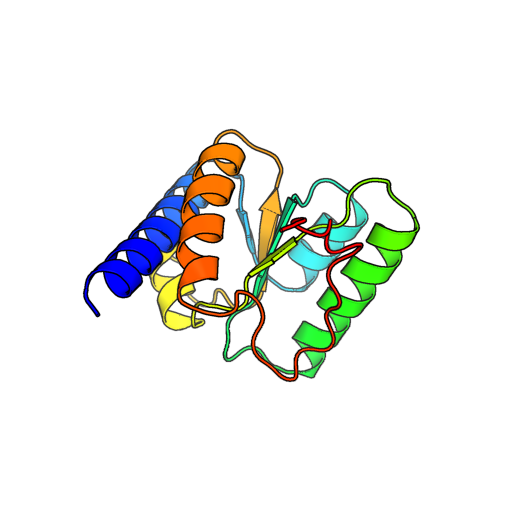 102 ? -12.525 3.534 0.107 1.00 88.62 102 ARG A N 1
ATOM 749 C CA . ARG A 1 102 ? -11.956 2.683 -0.954 1.00 88.62 102 ARG A CA 1
ATOM 750 C C . ARG A 1 102 ? -11.610 1.277 -0.501 1.00 88.62 102 ARG A C 1
ATOM 752 O O . ARG A 1 102 ? -11.448 0.406 -1.357 1.00 88.62 102 ARG A O 1
ATOM 759 N N . ILE A 1 103 ? -11.596 1.015 0.806 1.00 92.00 103 ILE A N 1
ATOM 760 C CA . ILE A 1 103 ? -11.111 -0.255 1.355 1.00 92.00 103 ILE A CA 1
ATOM 761 C C . ILE A 1 103 ? -11.872 -1.472 0.824 1.00 92.00 103 ILE A C 1
ATOM 763 O O . ILE A 1 103 ? -11.271 -2.489 0.495 1.00 92.00 103 ILE A O 1
ATOM 767 N N . ARG A 1 104 ? -13.196 -1.357 0.651 1.00 92.62 104 ARG A N 1
ATOM 768 C CA . ARG A 1 104 ? -14.020 -2.453 0.120 1.00 92.62 104 ARG A CA 1
ATOM 769 C C . ARG A 1 104 ? -13.647 -2.793 -1.317 1.00 92.62 104 ARG A C 1
ATOM 771 O O . ARG A 1 104 ? -13.560 -3.967 -1.668 1.00 92.62 104 ARG A O 1
ATOM 778 N N . ARG A 1 105 ? -13.426 -1.770 -2.149 1.00 94.62 105 ARG A N 1
ATOM 779 C CA . ARG A 1 105 ? -13.072 -1.982 -3.555 1.00 94.62 105 ARG A CA 1
ATOM 780 C C . ARG A 1 105 ? -11.640 -2.485 -3.692 1.00 94.62 105 ARG A C 1
ATOM 782 O O . ARG A 1 105 ? -11.412 -3.394 -4.481 1.00 94.62 105 ARG A O 1
ATOM 789 N N . TRP A 1 106 ? -10.723 -1.943 -2.893 1.00 95.19 106 TRP A N 1
ATOM 790 C CA . TRP A 1 106 ? -9.356 -2.441 -2.775 1.00 95.19 106 TRP A CA 1
ATOM 791 C C . TRP A 1 106 ? -9.337 -3.929 -2.409 1.00 95.19 106 TRP A C 1
ATOM 793 O O . TRP A 1 106 ? -8.789 -4.720 -3.167 1.00 95.19 106 TRP A O 1
ATOM 803 N N . ASN A 1 107 ? -10.029 -4.322 -1.330 1.00 94.81 107 ASN A N 1
ATOM 804 C CA . ASN A 1 107 ? -10.141 -5.718 -0.897 1.00 94.81 107 ASN A CA 1
ATOM 805 C C . ASN A 1 107 ? -10.615 -6.633 -2.030 1.00 94.81 107 ASN A C 1
ATOM 807 O O . ASN A 1 107 ? -10.057 -7.707 -2.230 1.00 94.81 107 ASN A O 1
ATOM 811 N N . HIS A 1 108 ? -11.628 -6.209 -2.785 1.00 95.00 108 HIS A N 1
ATOM 812 C CA . HIS A 1 108 ? -12.154 -7.005 -3.886 1.00 95.00 108 HIS A CA 1
ATOM 813 C C . HIS A 1 108 ? -11.123 -7.218 -5.004 1.00 95.00 108 HIS A C 1
ATOM 815 O O . HIS A 1 108 ? -10.911 -8.350 -5.427 1.00 95.00 108 HIS A O 1
ATOM 821 N N . GLU A 1 109 ? -10.461 -6.161 -5.482 1.00 95.31 109 GLU A N 1
ATOM 822 C CA . GLU A 1 109 ? -9.499 -6.301 -6.586 1.00 95.31 109 GLU A CA 1
ATOM 823 C C . GLU A 1 109 ? -8.206 -6.999 -6.145 1.00 95.31 109 GLU A C 1
ATOM 825 O O . GLU A 1 109 ? -7.702 -7.848 -6.878 1.00 95.31 109 GLU A O 1
ATOM 830 N N . VAL A 1 110 ? -7.701 -6.716 -4.938 1.00 95.00 110 VAL A N 1
ATOM 831 C CA . VAL A 1 110 ? -6.470 -7.343 -4.430 1.00 95.00 110 VAL A CA 1
ATOM 832 C C . VAL A 1 110 ? -6.669 -8.837 -4.149 1.00 95.00 110 VAL A C 1
ATOM 834 O O . VAL A 1 110 ? -5.782 -9.630 -4.441 1.00 95.00 110 VAL A O 1
ATOM 837 N N . THR A 1 111 ? -7.860 -9.252 -3.698 1.00 94.50 111 THR A N 1
ATOM 838 C CA . THR A 1 111 ? -8.213 -10.679 -3.537 1.00 94.50 111 THR A CA 1
ATOM 839 C C . THR A 1 111 ? -8.302 -11.393 -4.885 1.00 94.50 111 THR A C 1
ATOM 841 O O . THR A 1 111 ? -7.956 -12.560 -5.017 1.00 94.50 111 THR A O 1
ATOM 844 N N . ARG A 1 112 ? -8.748 -10.703 -5.939 1.00 94.94 112 ARG A N 1
ATOM 845 C CA . ARG A 1 112 ? -8.723 -11.285 -7.287 1.00 94.94 112 ARG A CA 1
ATOM 846 C C . ARG A 1 112 ? -7.297 -11.418 -7.795 1.00 94.94 112 ARG A C 1
ATOM 848 O O . ARG A 1 112 ? -6.970 -12.434 -8.393 1.00 94.94 112 ARG A O 1
ATOM 855 N N . LEU A 1 113 ? -6.456 -10.415 -7.541 1.00 93.94 113 LEU A N 1
ATOM 856 C CA . LEU A 1 113 ? -5.040 -10.444 -7.897 1.00 93.94 113 LEU A CA 1
ATOM 857 C C . LEU A 1 113 ? -4.290 -11.566 -7.162 1.00 93.94 113 LEU A C 1
ATOM 859 O O . LEU A 1 113 ? -3.446 -12.216 -7.776 1.00 93.94 113 LEU A O 1
ATOM 863 N N . SER A 1 114 ? -4.648 -11.853 -5.904 1.00 92.94 114 SER A N 1
ATOM 864 C CA . SER A 1 114 ? -4.032 -12.933 -5.123 1.00 92.94 114 SER A CA 1
ATOM 865 C C . SER A 1 114 ? -4.258 -14.329 -5.707 1.00 92.94 114 SER A C 1
ATOM 867 O O . SER A 1 114 ? -3.495 -15.241 -5.413 1.00 92.94 114 SER A O 1
ATOM 869 N N . GLY A 1 115 ? -5.286 -14.504 -6.545 1.00 92.94 115 GLY A N 1
ATOM 870 C CA . GLY A 1 115 ? -5.516 -15.744 -7.290 1.00 92.94 115 GLY A CA 1
ATOM 871 C C . GLY A 1 115 ? -4.537 -15.974 -8.449 1.00 92.94 115 GLY A C 1
ATOM 872 O O . GLY A 1 115 ? -4.487 -17.078 -8.978 1.00 92.94 115 GLY A O 1
ATOM 873 N N . PHE A 1 116 ? -3.767 -14.953 -8.846 1.00 92.31 116 PHE A N 1
ATOM 874 C CA . PHE A 1 116 ? -2.785 -15.032 -9.937 1.00 92.31 116 PHE A CA 1
ATOM 875 C C . PHE A 1 116 ? -1.343 -14.883 -9.448 1.00 92.31 116 PHE A C 1
ATOM 877 O O . PHE A 1 116 ? -0.435 -15.468 -10.032 1.00 92.31 116 PHE A O 1
ATOM 884 N N . VAL A 1 117 ? -1.114 -14.077 -8.406 1.00 90.88 117 VAL A N 1
ATOM 885 C CA . VAL A 1 117 ? 0.218 -13.815 -7.845 1.00 90.88 117 VAL A CA 1
ATOM 886 C C . VAL A 1 117 ? 0.158 -13.782 -6.318 1.00 90.88 117 VAL A C 1
ATOM 888 O O . VAL A 1 117 ? -0.824 -13.288 -5.765 1.00 90.88 117 VAL A O 1
ATOM 891 N N . PRO A 1 118 ? 1.196 -14.249 -5.605 1.00 90.31 118 PRO A N 1
ATOM 892 C CA . PRO A 1 118 ? 1.232 -14.123 -4.155 1.00 90.31 118 PRO A CA 1
ATOM 893 C C . PRO A 1 118 ? 1.269 -12.642 -3.759 1.00 90.31 118 PRO A C 1
ATOM 895 O O . PRO A 1 118 ? 2.081 -11.876 -4.279 1.00 90.31 118 PRO A O 1
ATOM 898 N N . LEU A 1 119 ? 0.397 -12.233 -2.827 1.00 90.69 119 LEU A N 1
ATOM 899 C CA . LEU A 1 119 ? 0.384 -10.848 -2.340 1.00 90.69 119 LEU A CA 1
ATOM 900 C C . LEU A 1 119 ? 1.634 -10.500 -1.541 1.00 90.69 119 LEU A C 1
ATOM 902 O O . LEU A 1 119 ? 2.004 -9.337 -1.469 1.00 90.69 119 LEU A O 1
ATOM 906 N N . VAL A 1 120 ? 2.275 -11.497 -0.944 1.00 87.88 120 VAL A N 1
ATOM 907 C CA . VAL A 1 120 ? 3.507 -11.349 -0.179 1.00 87.88 120 VAL A CA 1
ATOM 908 C C . VAL A 1 120 ? 4.584 -12.165 -0.888 1.00 87.88 120 VAL A C 1
ATOM 910 O O . VAL A 1 120 ? 4.418 -13.381 -1.016 1.00 87.88 120 VAL A O 1
ATOM 913 N N . PRO A 1 121 ? 5.666 -11.534 -1.379 1.00 81.75 121 PRO A N 1
ATOM 914 C CA . PRO A 1 121 ? 6.759 -12.255 -2.010 1.00 81.75 121 PRO A CA 1
ATOM 915 C C . PRO A 1 121 ? 7.345 -13.342 -1.091 1.00 81.75 121 PRO A C 1
ATOM 917 O O . PRO A 1 121 ? 7.505 -13.110 0.113 1.00 81.75 121 PRO A O 1
ATOM 920 N N . PRO A 1 122 ? 7.709 -14.519 -1.635 1.00 75.25 122 PRO A N 1
ATOM 921 C CA . PRO A 1 122 ? 8.405 -15.550 -0.873 1.00 75.25 122 PRO A CA 1
ATOM 922 C C . PRO A 1 122 ? 9.690 -14.996 -0.242 1.00 75.25 122 PRO A C 1
ATOM 924 O O . PRO A 1 122 ? 10.448 -14.280 -0.893 1.00 75.25 122 PRO A O 1
ATOM 927 N N . GLY A 1 123 ? 9.936 -15.320 1.028 1.00 75.50 123 GLY A N 1
ATOM 928 C CA . GLY A 1 123 ? 11.093 -14.824 1.789 1.00 75.50 123 GLY A CA 1
ATOM 929 C C . GLY A 1 123 ? 10.803 -13.589 2.643 1.00 75.50 123 GLY A C 1
ATOM 930 O O . GLY A 1 123 ? 11.614 -13.226 3.492 1.00 75.50 123 GLY A O 1
ATOM 931 N N . TRP A 1 124 ? 9.630 -12.971 2.497 1.00 80.62 124 TRP A N 1
ATOM 932 C CA . TRP A 1 124 ? 9.164 -11.991 3.470 1.00 80.62 124 TRP A CA 1
ATOM 933 C C . TRP A 1 124 ? 8.596 -12.752 4.667 1.00 80.62 124 TRP A C 1
ATOM 935 O O . TRP A 1 124 ? 7.637 -13.508 4.534 1.00 80.62 124 TRP A O 1
ATOM 945 N N . ASN A 1 125 ? 9.185 -12.563 5.849 1.00 66.31 125 ASN A N 1
ATOM 946 C CA . ASN A 1 125 ? 8.786 -13.252 7.080 1.00 66.31 125 ASN A CA 1
ATOM 947 C C . ASN A 1 125 ? 7.432 -12.757 7.628 1.00 66.31 125 ASN A C 1
ATOM 949 O O . ASN A 1 125 ? 7.341 -12.467 8.811 1.00 66.31 125 ASN A O 1
ATOM 953 N N . TYR A 1 126 ? 6.389 -12.599 6.816 1.00 64.25 126 TYR A N 1
ATOM 954 C CA . TYR A 1 126 ? 5.066 -12.157 7.254 1.00 64.25 126 TYR A CA 1
ATOM 955 C C . TYR A 1 126 ? 4.077 -13.322 7.170 1.00 64.25 126 TYR A C 1
ATOM 957 O O . TYR A 1 126 ? 3.598 -13.670 6.096 1.00 64.25 126 TYR A O 1
ATOM 965 N N . THR A 1 127 ? 3.781 -13.935 8.315 1.00 56.84 127 THR A N 1
ATOM 966 C CA . THR A 1 127 ? 2.647 -14.846 8.461 1.00 56.84 127 THR A CA 1
ATOM 967 C C . THR A 1 127 ? 1.397 -14.012 8.707 1.00 56.84 127 THR A C 1
ATOM 969 O O . THR A 1 127 ? 1.299 -13.309 9.714 1.00 56.84 127 THR A O 1
ATOM 972 N N . GLU A 1 128 ? 0.459 -14.057 7.761 1.00 52.41 128 GLU A N 1
ATOM 973 C CA . GLU A 1 128 ? -0.863 -13.457 7.922 1.00 52.41 128 GLU A CA 1
ATOM 974 C C . GLU A 1 128 ? -1.493 -14.035 9.202 1.00 52.41 128 GLU A C 1
ATOM 976 O O . GLU A 1 128 ? -1.476 -15.250 9.420 1.00 52.41 128 GLU A O 1
ATOM 981 N N . GLY A 1 129 ? -1.969 -13.172 10.104 1.00 45.12 129 GLY A N 1
ATOM 982 C CA . GLY A 1 129 ? -2.636 -13.617 11.324 1.00 45.12 129 GLY A CA 1
ATOM 983 C C . GLY A 1 129 ? -3.880 -14.420 10.953 1.00 45.12 129 GLY A C 1
ATOM 984 O O . GLY A 1 129 ? -4.871 -13.833 10.539 1.00 45.12 129 GLY A O 1
ATOM 985 N N . ALA A 1 130 ? -3.789 -15.744 11.092 1.00 37.31 130 ALA A N 1
ATOM 986 C CA . ALA A 1 130 ? -4.808 -16.733 10.754 1.00 37.31 130 ALA A CA 1
ATOM 987 C C . ALA A 1 130 ? -5.310 -16.652 9.301 1.00 37.31 130 ALA A C 1
ATOM 989 O O . ALA A 1 130 ? -6.288 -15.982 8.970 1.00 37.31 130 ALA A O 1
ATOM 990 N N . GLN A 1 131 ? -4.686 -17.465 8.452 1.00 38.62 131 GLN A N 1
ATOM 991 C CA . GLN A 1 131 ? -5.338 -18.038 7.285 1.00 38.62 131 GLN A CA 1
ATOM 992 C C . GLN A 1 131 ? -6.633 -18.715 7.764 1.00 38.62 131 GLN A C 1
ATOM 994 O O . GLN A 1 131 ? -6.604 -19.822 8.299 1.00 38.62 131 GLN A O 1
ATOM 999 N N . ALA A 1 132 ? -7.772 -18.028 7.644 1.00 34.47 132 ALA A N 1
ATOM 1000 C CA . ALA A 1 132 ? -9.061 -18.693 7.696 1.00 34.47 132 ALA A CA 1
ATOM 1001 C C . ALA A 1 132 ? -9.066 -19.655 6.508 1.00 34.47 132 ALA A C 1
ATOM 1003 O O . ALA A 1 132 ? -9.113 -19.245 5.348 1.00 34.47 132 ALA A O 1
ATOM 1004 N N . THR A 1 133 ? -8.892 -20.927 6.834 1.00 36.41 133 THR A N 1
ATOM 1005 C CA . THR A 1 133 ? -8.980 -22.072 5.942 1.00 36.41 133 THR A CA 1
ATOM 1006 C C . THR A 1 133 ? -10.204 -21.920 5.048 1.00 36.41 133 THR A C 1
ATOM 1008 O O . THR A 1 133 ? -11.322 -21.836 5.556 1.00 36.41 133 THR A O 1
ATOM 1011 N N . ALA A 1 134 ? -10.004 -21.891 3.732 1.00 27.61 134 ALA A N 1
ATOM 1012 C CA . ALA A 1 134 ? -11.054 -22.309 2.817 1.00 27.61 134 ALA A CA 1
ATOM 1013 C C . ALA A 1 134 ? -11.190 -23.831 2.992 1.00 27.61 134 ALA A C 1
ATOM 1015 O O . ALA A 1 134 ? -10.185 -24.521 2.804 1.00 27.61 134 ALA A O 1
ATOM 1016 N N . PRO A 1 135 ? -12.341 -24.362 3.438 1.00 37.00 135 PRO A N 1
ATOM 1017 C CA . PRO A 1 135 ? -12.580 -25.791 3.353 1.00 37.00 135 PRO A CA 1
ATOM 1018 C C . PRO A 1 135 ? -12.924 -26.141 1.899 1.00 37.00 135 PRO A C 1
ATOM 1020 O O . PRO A 1 135 ? -13.648 -25.387 1.241 1.00 37.00 135 PRO A O 1
ATOM 1023 N N . ASP A 1 136 ? -12.373 -27.260 1.430 1.00 35.09 136 ASP A N 1
ATOM 1024 C CA . ASP A 1 136 ? -12.907 -28.019 0.293 1.00 35.09 136 ASP A CA 1
ATOM 1025 C C . ASP A 1 136 ? -14.329 -28.529 0.593 1.00 35.09 136 ASP A C 1
ATOM 1027 O O . ASP A 1 136 ? -14.617 -28.834 1.780 1.00 35.09 136 ASP A O 1
#